Protein AF-A0A8S2TYK5-F1 (afdb_monomer_lite)

Sequence (77 aa):
TSYYSRIVMQTTTQELVDGISVCIRDALKAFFMQNNAMPERIVIYRDGVGDGQLQAVYEHELPQIEETFNKVQEGYA

Foldseek 3Di:
DDDDDDDDDDDPVNHAAPGVLVGVLVRQVVVCVVPVDGDLDDDDDDPDADPVCPVVCVVHVVVNNVVSLCVSPNPRD

Organism: NCBI:txid392030

InterPro domains:
  IPR003165 Piwi domain [PF02171] (2-76)
  IPR003165 Piwi domain [PS50822] (1-77)
  IPR012337 Ribonuclease H-like superfamily [SSF53098] (2-72)
  IPR036397 Ribonuclease H superfamily [G3DSA:3.30.420.10] (1-77)

Secondary structure (DSSP, 8-state):
--------PPPTTSTTSSHHHHHHHHHHHHHHHHHSS--S-------S--GGGHHHIIIIIHHHHHHHHHHHSTT--

Radius of gyration: 13.46 Å; chains: 1; bounding box: 28×26×34 Å

pLDDT: mean 83.98, std 11.17, range [45.91, 94.75]

Structure (mmCIF, N/CA/C/O backbone):
data_AF-A0A8S2TYK5-F1
#
_entry.id   AF-A0A8S2TYK5-F1
#
loop_
_atom_site.group_PDB
_atom_site.id
_atom_site.type_symbol
_atom_site.label_atom_id
_atom_site.label_alt_id
_atom_site.label_comp_id
_atom_site.label_asym_id
_atom_site.label_entity_id
_atom_site.label_seq_id
_atom_site.pdbx_PDB_ins_code
_atom_site.Cartn_x
_atom_site.Cartn_y
_atom_site.Cartn_z
_atom_site.occupancy
_atom_site.B_iso_or_equiv
_atom_site.auth_seq_id
_atom_site.auth_comp_id
_atom_site.auth_asym_id
_atom_site.auth_atom_id
_atom_site.pdbx_PDB_model_num
ATOM 1 N N . THR A 1 1 ? 13.538 -13.174 -7.077 1.00 79.94 1 THR A N 1
ATOM 2 C CA . THR A 1 1 ? 12.388 -12.575 -6.365 1.00 79.94 1 THR A CA 1
ATOM 3 C C . THR A 1 1 ? 12.860 -11.292 -5.718 1.00 79.94 1 THR A C 1
ATOM 5 O O . THR A 1 1 ? 13.882 -11.330 -5.047 1.00 79.94 1 THR A O 1
ATOM 8 N N . SER A 1 2 ? 12.196 -10.167 -5.985 1.00 88.81 2 SER A N 1
ATOM 9 C CA . SER A 1 2 ? 12.545 -8.845 -5.441 1.00 88.81 2 SER A CA 1
ATOM 10 C C . SER A 1 2 ? 11.325 -8.264 -4.732 1.00 88.81 2 SER A C 1
ATOM 12 O O . SER A 1 2 ? 10.204 -8.493 -5.184 1.00 88.81 2 SER A O 1
ATOM 14 N N . TYR A 1 3 ? 11.540 -7.553 -3.628 1.00 92.81 3 TYR A N 1
ATOM 15 C CA . TYR A 1 3 ? 10.482 -6.945 -2.824 1.00 92.81 3 TYR A CA 1
ATOM 16 C C . TYR A 1 3 ? 10.776 -5.459 -2.630 1.00 92.81 3 TYR A C 1
ATOM 18 O O . TYR A 1 3 ? 11.911 -5.075 -2.351 1.00 92.81 3 TYR A O 1
ATOM 26 N N . TYR A 1 4 ? 9.740 -4.635 -2.766 1.00 94.38 4 TYR A N 1
ATOM 27 C CA . TYR A 1 4 ? 9.780 -3.210 -2.455 1.00 94.38 4 TYR A CA 1
ATOM 28 C C . TYR A 1 4 ? 9.216 -2.973 -1.050 1.00 94.38 4 TYR A C 1
ATOM 30 O O . TYR A 1 4 ? 8.213 -3.584 -0.683 1.00 94.38 4 TYR A O 1
ATOM 38 N N . SER A 1 5 ? 9.835 -2.080 -0.274 1.00 94.38 5 SER A N 1
ATOM 39 C CA . SER A 1 5 ? 9.345 -1.687 1.049 1.00 94.38 5 SER A CA 1
ATOM 40 C C . SER A 1 5 ? 9.264 -0.167 1.188 1.00 94.38 5 SER A C 1
ATOM 42 O O . SER A 1 5 ? 10.110 0.582 0.694 1.00 94.38 5 SER A O 1
ATOM 44 N N . ARG A 1 6 ? 8.220 0.292 1.881 1.00 91.38 6 ARG A N 1
ATOM 45 C CA . ARG A 1 6 ? 7.973 1.698 2.202 1.00 91.38 6 ARG A CA 1
ATOM 46 C C . ARG A 1 6 ? 7.405 1.779 3.612 1.00 91.38 6 ARG A C 1
ATOM 48 O O . ARG A 1 6 ? 6.563 0.967 3.981 1.00 91.38 6 ARG A O 1
ATOM 55 N N . ILE A 1 7 ? 7.886 2.744 4.387 1.00 89.62 7 ILE A N 1
ATOM 56 C CA . ILE A 1 7 ? 7.450 2.992 5.763 1.00 89.62 7 ILE A CA 1
ATOM 57 C C . ILE A 1 7 ? 6.960 4.435 5.831 1.00 89.62 7 ILE A C 1
ATOM 59 O O . ILE A 1 7 ? 7.621 5.337 5.312 1.00 89.62 7 ILE A O 1
ATOM 63 N N . VAL A 1 8 ? 5.813 4.644 6.472 1.00 85.69 8 VAL A N 1
ATOM 64 C CA . VAL A 1 8 ? 5.237 5.966 6.727 1.00 85.69 8 VAL A CA 1
ATOM 65 C C . VAL A 1 8 ? 4.973 6.082 8.223 1.00 85.69 8 VAL A C 1
ATOM 67 O O . VAL A 1 8 ? 4.460 5.151 8.837 1.00 85.69 8 VAL A O 1
ATOM 70 N N . MET A 1 9 ? 5.348 7.214 8.818 1.00 82.94 9 MET A N 1
ATOM 71 C CA . MET A 1 9 ? 4.980 7.525 10.198 1.00 82.94 9 MET A CA 1
ATOM 72 C C . MET A 1 9 ? 3.542 8.040 10.221 1.00 82.94 9 MET A C 1
ATOM 74 O O . MET A 1 9 ? 3.232 9.013 9.536 1.00 82.94 9 MET A O 1
ATOM 78 N N . GLN A 1 10 ? 2.680 7.405 11.009 1.00 69.25 10 GLN A N 1
ATOM 79 C CA . GLN A 1 10 ? 1.336 7.909 11.283 1.00 69.25 10 GLN A CA 1
ATOM 80 C C . GLN A 1 10 ? 1.362 8.831 12.504 1.00 69.25 10 GLN A C 1
ATOM 82 O O . GLN A 1 10 ? 1.917 8.489 13.548 1.00 69.25 10 GLN A O 1
ATOM 87 N N . THR A 1 11 ? 0.753 10.006 12.373 1.00 66.19 11 THR A N 1
ATOM 88 C CA . THR A 1 11 ? 0.462 10.923 13.479 1.00 66.19 11 THR A CA 1
ATOM 89 C C . THR A 1 11 ? -0.907 10.594 14.074 1.00 66.19 11 THR A C 1
ATOM 91 O O . THR A 1 11 ? -1.872 10.364 13.350 1.00 66.19 11 THR A O 1
ATOM 94 N N . THR A 1 12 ? -1.006 10.612 15.406 1.00 58.66 12 THR A N 1
ATOM 95 C CA . THR A 1 12 ? -2.175 10.171 16.201 1.00 58.66 12 THR A CA 1
ATOM 96 C C . THR A 1 12 ? -3.468 10.958 15.932 1.00 58.66 12 THR A C 1
ATOM 98 O O . THR A 1 12 ? -4.532 10.587 16.401 1.00 58.66 12 THR A O 1
ATOM 101 N N . THR A 1 13 ? -3.408 12.061 15.187 1.00 56.94 13 THR A N 1
ATOM 102 C CA . THR A 1 13 ? -4.571 12.884 14.811 1.00 56.94 13 THR A CA 1
ATOM 103 C C . THR A 1 13 ? -4.981 12.746 13.338 1.00 56.94 13 THR A C 1
ATOM 105 O O . THR A 1 13 ? -6.022 13.274 12.957 1.00 56.94 13 THR A O 1
ATOM 108 N N . GLN A 1 14 ? -4.210 12.026 12.513 1.00 53.34 14 GLN A N 1
ATOM 109 C CA . GLN A 1 14 ? -4.532 11.674 11.116 1.00 53.34 14 GLN A CA 1
ATOM 110 C C . GLN A 1 14 ? -4.647 10.148 10.971 1.00 53.34 14 GLN A C 1
ATOM 112 O O . GLN A 1 14 ? -4.050 9.537 10.086 1.00 53.34 14 GLN A O 1
ATOM 117 N N . GLU A 1 15 ? -5.373 9.524 11.897 1.00 45.91 15 GLU A N 1
ATOM 118 C CA . GLU A 1 15 ? -5.163 8.133 12.314 1.00 45.91 15 GLU A CA 1
ATOM 119 C C . GLU A 1 15 ? -5.293 7.046 11.233 1.00 45.91 15 GLU A C 1
ATOM 12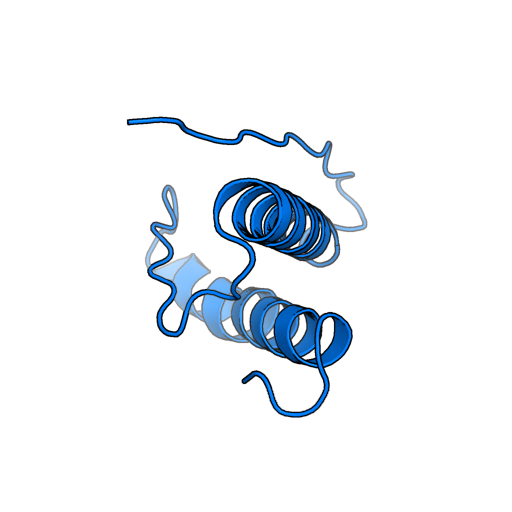1 O O . GLU A 1 15 ? -4.801 5.946 11.453 1.00 45.91 15 GLU A O 1
ATOM 126 N N . LEU A 1 16 ? -5.873 7.296 10.055 1.00 53.00 16 LEU A N 1
A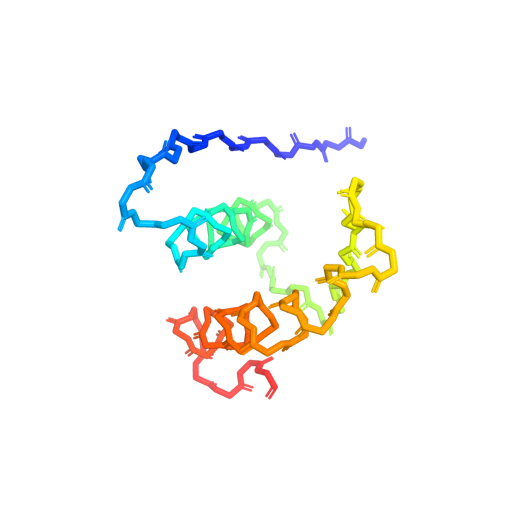TOM 127 C CA . LEU A 1 16 ? -6.201 6.198 9.133 1.00 53.00 16 LEU A CA 1
ATOM 128 C C . LEU A 1 16 ? -5.960 6.453 7.638 1.00 53.00 16 LEU A C 1
ATOM 130 O O . LEU A 1 16 ? -6.000 5.484 6.890 1.00 53.00 16 LEU A O 1
ATOM 134 N N . VAL A 1 17 ? -5.721 7.692 7.175 1.00 54.19 17 VAL A N 1
ATOM 135 C CA . VAL A 1 17 ? -6.153 8.037 5.797 1.00 54.19 17 VAL A CA 1
ATOM 136 C C . VAL A 1 17 ? -5.059 8.214 4.724 1.00 54.19 17 VAL A C 1
ATOM 138 O O . VAL A 1 17 ? -5.321 8.038 3.538 1.00 54.19 17 VAL A O 1
ATOM 141 N N . ASP A 1 18 ? -3.802 8.483 5.091 1.00 66.19 18 ASP A N 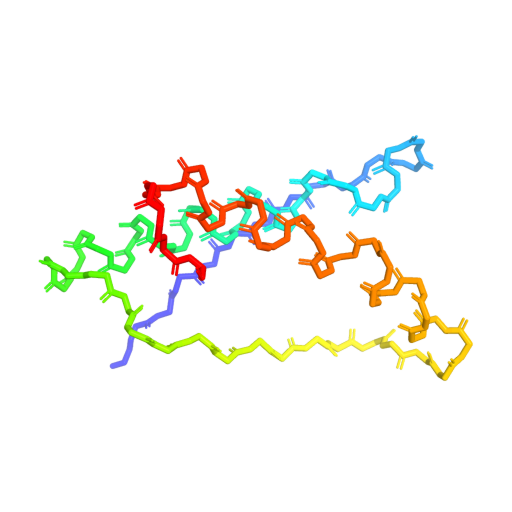1
ATOM 142 C CA . ASP A 1 18 ? -2.795 8.851 4.070 1.00 66.19 18 ASP A CA 1
ATOM 143 C C . ASP A 1 18 ? -1.631 7.862 3.909 1.00 66.19 18 ASP A C 1
ATOM 145 O O . ASP A 1 18 ? -1.018 7.776 2.841 1.00 66.19 18 ASP A O 1
ATOM 149 N N . GLY A 1 19 ? -1.305 7.087 4.946 1.00 77.88 19 GLY A N 1
ATOM 150 C CA . GLY A 1 19 ? -0.106 6.241 4.938 1.00 77.88 19 GLY A CA 1
ATOM 151 C C . GLY A 1 19 ? -0.177 5.090 3.933 1.00 77.88 19 GLY A C 1
ATOM 152 O O . GLY A 1 19 ? 0.767 4.872 3.169 1.00 77.88 19 GLY A O 1
ATOM 153 N N . ILE A 1 20 ? -1.308 4.378 3.903 1.00 82.62 20 ILE A N 1
ATOM 154 C CA . ILE A 1 20 ? -1.490 3.200 3.046 1.00 82.62 20 ILE A CA 1
ATOM 155 C C . ILE A 1 20 ? -1.483 3.580 1.561 1.00 82.62 20 ILE A C 1
ATOM 157 O O . ILE A 1 20 ? -0.782 2.958 0.761 1.00 82.62 20 ILE A O 1
ATOM 161 N N . SER A 1 21 ? -2.155 4.678 1.221 1.00 85.88 21 SER A N 1
ATOM 162 C CA . SER A 1 21 ? -2.231 5.261 -0.118 1.00 85.88 21 SER A CA 1
ATOM 163 C C . SER A 1 21 ? -0.848 5.616 -0.673 1.00 85.88 21 SER A C 1
ATOM 165 O O . SER A 1 21 ? -0.509 5.284 -1.813 1.00 85.88 21 SER A O 1
ATOM 167 N N . VAL A 1 22 ? 0.008 6.238 0.150 1.00 87.94 22 VAL A N 1
ATOM 168 C CA . VAL A 1 22 ? 1.395 6.560 -0.227 1.00 87.94 22 VAL A CA 1
ATOM 169 C C . VAL A 1 22 ? 2.208 5.291 -0.484 1.00 87.94 22 VAL A C 1
ATOM 171 O O . VAL A 1 22 ? 2.886 5.203 -1.510 1.00 87.94 22 VAL A O 1
ATOM 174 N N . CYS A 1 23 ? 2.121 4.304 0.412 1.00 90.88 23 CYS A N 1
ATOM 175 C CA . CYS A 1 23 ? 2.842 3.040 0.274 1.00 90.88 23 CYS A CA 1
ATOM 176 C C . CYS A 1 23 ? 2.440 2.278 -0.994 1.00 90.88 23 CYS A C 1
ATOM 178 O O . CYS A 1 23 ? 3.316 1.833 -1.737 1.00 90.88 23 CYS A O 1
ATOM 180 N N . ILE A 1 24 ? 1.138 2.163 -1.267 1.00 91.31 24 ILE A N 1
ATOM 181 C CA . ILE A 1 24 ? 0.614 1.460 -2.444 1.00 91.31 24 ILE A CA 1
ATOM 182 C C . ILE A 1 24 ? 1.049 2.158 -3.728 1.00 91.31 24 ILE A C 1
ATOM 184 O O . ILE A 1 24 ? 1.571 1.509 -4.634 1.00 91.31 24 ILE A O 1
ATOM 188 N N . ARG A 1 25 ? 0.898 3.484 -3.803 1.00 91.44 25 ARG A N 1
ATOM 189 C CA . ARG A 1 25 ? 1.316 4.258 -4.976 1.00 91.44 25 ARG A CA 1
ATOM 190 C C . ARG A 1 25 ? 2.800 4.066 -5.279 1.00 91.44 25 ARG A C 1
ATOM 192 O O . ARG A 1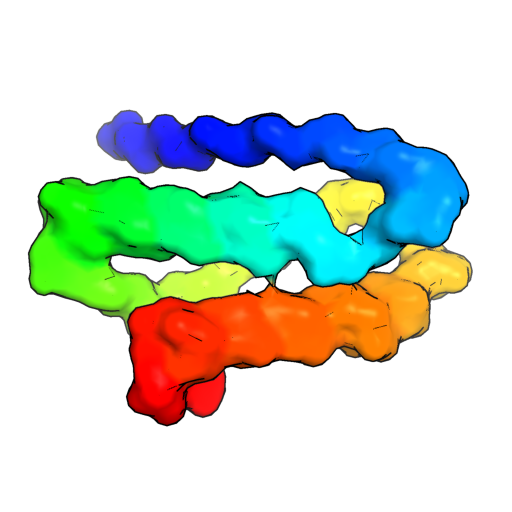 25 ? 3.170 3.862 -6.435 1.00 91.44 25 ARG A O 1
ATOM 199 N N . ASP A 1 26 ? 3.654 4.158 -4.262 1.00 93.56 26 ASP A N 1
ATOM 200 C CA . ASP A 1 26 ? 5.099 4.039 -4.452 1.00 93.56 26 ASP A CA 1
ATOM 201 C C . ASP A 1 26 ? 5.491 2.590 -4.819 1.00 93.56 26 ASP A C 1
ATOM 203 O O . ASP A 1 26 ? 6.355 2.387 -5.675 1.00 93.56 26 ASP A O 1
ATOM 207 N N . ALA A 1 27 ? 4.793 1.586 -4.271 1.00 94.50 27 ALA A N 1
ATOM 208 C CA . ALA A 1 27 ? 4.962 0.182 -4.647 1.00 94.50 27 ALA A CA 1
ATOM 209 C C . ALA A 1 27 ? 4.546 -0.097 -6.100 1.00 94.50 27 ALA A C 1
ATOM 211 O O . ALA A 1 27 ? 5.281 -0.767 -6.827 1.00 94.50 27 ALA A O 1
ATOM 212 N N . LEU A 1 28 ? 3.416 0.455 -6.556 1.00 93.88 28 LEU A N 1
ATOM 213 C CA . LEU A 1 28 ? 2.963 0.336 -7.946 1.00 93.88 28 LEU A CA 1
ATOM 214 C C . LEU A 1 28 ? 3.947 0.986 -8.922 1.00 93.88 28 LEU A C 1
ATOM 216 O O . LEU A 1 28 ? 4.271 0.399 -9.952 1.00 93.88 28 LEU A O 1
ATOM 220 N N . LYS A 1 29 ? 4.493 2.158 -8.575 1.00 93.56 29 LYS A N 1
ATOM 221 C CA . LYS A 1 29 ? 5.553 2.800 -9.368 1.00 93.56 29 LYS A CA 1
ATOM 222 C C . LYS A 1 29 ? 6.799 1.922 -9.464 1.00 93.56 29 LYS A C 1
ATOM 224 O O . LYS A 1 29 ? 7.334 1.756 -10.556 1.00 93.56 29 LYS A O 1
ATOM 229 N N . ALA A 1 30 ? 7.249 1.348 -8.348 1.00 94.75 30 ALA A N 1
ATOM 230 C CA . ALA A 1 30 ? 8.400 0.448 -8.338 1.00 94.75 30 ALA A CA 1
ATOM 231 C C . ALA A 1 30 ? 8.145 -0.814 -9.181 1.00 94.75 30 ALA A C 1
ATOM 233 O O . ALA A 1 30 ? 9.021 -1.236 -9.938 1.00 94.75 30 ALA A O 1
ATOM 234 N N . PHE A 1 31 ? 6.936 -1.376 -9.100 1.00 94.69 31 PHE A N 1
ATOM 235 C CA . PHE A 1 31 ? 6.524 -2.504 -9.931 1.00 94.69 31 PHE A CA 1
ATOM 236 C C . PHE A 1 31 ? 6.553 -2.140 -11.420 1.00 94.69 31 PHE A C 1
ATOM 238 O O . PHE A 1 31 ? 7.160 -2.865 -12.209 1.00 94.69 31 PHE A O 1
ATOM 245 N N . PHE A 1 32 ? 5.970 -1.000 -11.797 1.00 93.75 32 PHE A N 1
ATOM 246 C CA . PHE A 1 32 ? 5.956 -0.528 -13.180 1.00 93.75 32 PHE A CA 1
ATOM 247 C C . PHE A 1 32 ? 7.371 -0.293 -13.717 1.00 93.75 32 PHE A C 1
ATOM 249 O O . PHE A 1 32 ? 7.682 -0.731 -14.817 1.00 93.75 32 PHE A O 1
ATOM 256 N N . MET A 1 33 ? 8.263 0.317 -12.931 1.00 93.81 33 MET A N 1
ATOM 257 C CA . MET A 1 33 ? 9.659 0.539 -13.338 1.00 93.81 33 MET A CA 1
ATOM 258 C C . MET A 1 33 ? 10.422 -0.762 -13.623 1.00 93.81 33 MET A C 1
ATOM 260 O O . MET A 1 33 ? 11.327 -0.765 -14.452 1.00 93.81 33 MET A O 1
ATOM 264 N N . GLN A 1 34 ? 10.091 -1.857 -12.933 1.00 93.56 34 GLN A N 1
ATOM 265 C CA . GLN A 1 34 ? 10.760 -3.146 -13.132 1.00 93.56 34 GLN A CA 1
ATOM 266 C C . GLN A 1 34 ? 10.128 -3.988 -14.243 1.00 93.56 34 GLN A C 1
ATOM 268 O O . GLN A 1 34 ? 10.841 -4.733 -14.911 1.00 93.56 34 GLN A O 1
ATOM 273 N N . ASN A 1 35 ? 8.811 -3.887 -14.435 1.00 92.94 35 ASN A N 1
ATOM 274 C CA . ASN A 1 35 ? 8.059 -4.784 -15.317 1.00 92.94 35 ASN A CA 1
ATOM 275 C C . ASN A 1 35 ? 7.527 -4.095 -16.586 1.00 92.94 35 ASN A C 1
ATOM 277 O O . ASN A 1 35 ? 7.042 -4.780 -17.481 1.00 92.94 35 ASN A O 1
ATOM 281 N N . ASN A 1 36 ? 7.608 -2.761 -16.675 1.00 93.12 36 ASN A N 1
ATOM 282 C CA . ASN A 1 36 ? 7.003 -1.920 -17.720 1.00 93.12 36 ASN A CA 1
ATOM 283 C C . ASN A 1 36 ? 5.496 -2.163 -17.924 1.00 93.12 36 ASN A C 1
ATOM 285 O O . ASN A 1 36 ? 4.962 -1.954 -19.011 1.00 93.12 36 ASN A O 1
ATOM 289 N N . ALA A 1 37 ? 4.812 -2.615 -16.873 1.00 92.56 37 ALA A N 1
ATOM 290 C CA . ALA A 1 37 ? 3.390 -2.921 -16.873 1.00 92.56 37 ALA A CA 1
ATOM 291 C C . ALA A 1 37 ? 2.803 -2.717 -15.472 1.00 92.56 37 ALA A C 1
ATOM 293 O O . ALA A 1 37 ? 3.514 -2.827 -14.469 1.00 92.56 37 ALA A O 1
ATOM 294 N N . MET A 1 38 ? 1.505 -2.422 -15.415 1.00 92.88 38 MET A N 1
ATOM 295 C CA . MET A 1 38 ? 0.742 -2.371 -14.168 1.00 92.88 38 MET A CA 1
ATOM 296 C C . MET A 1 38 ? 0.217 -3.770 -13.819 1.00 92.88 38 MET A C 1
ATOM 298 O O . MET A 1 38 ? -0.074 -4.550 -14.727 1.00 92.88 38 MET A O 1
ATOM 302 N N . PRO A 1 39 ? 0.106 -4.124 -12.529 1.00 93.44 39 PRO A N 1
ATOM 303 C CA . PRO A 1 39 ? -0.431 -5.421 -12.142 1.00 93.44 39 PRO A CA 1
ATOM 304 C C . PRO A 1 39 ? -1.947 -5.496 -12.384 1.00 93.44 39 PRO A C 1
ATOM 306 O O . PRO A 1 39 ? -2.695 -4.643 -11.935 1.00 93.44 39 PRO A O 1
ATOM 309 N N . GLU A 1 40 ? -2.425 -6.565 -13.020 1.00 92.12 40 GLU A N 1
ATOM 310 C CA . GLU A 1 40 ? -3.870 -6.793 -13.229 1.00 92.12 40 GLU A CA 1
ATOM 311 C C . GLU A 1 40 ? -4.602 -7.243 -11.955 1.00 92.12 40 GLU A C 1
ATOM 313 O O . GLU A 1 40 ? -5.826 -7.189 -11.865 1.00 92.12 40 GLU A O 1
ATOM 318 N N . ARG A 1 41 ? -3.856 -7.749 -10.966 1.00 91.75 41 ARG A N 1
ATOM 319 C CA . ARG A 1 41 ? -4.402 -8.239 -9.701 1.00 91.75 41 ARG A CA 1
ATOM 320 C C . ARG A 1 41 ? -3.478 -7.886 -8.551 1.00 91.75 41 ARG A C 1
ATOM 322 O O . ARG A 1 41 ? -2.278 -8.151 -8.604 1.00 91.75 41 ARG A O 1
ATOM 329 N N . ILE A 1 42 ? -4.068 -7.365 -7.482 1.00 91.69 42 ILE A N 1
ATOM 330 C CA . ILE A 1 42 ? -3.376 -7.013 -6.244 1.00 91.69 42 ILE A CA 1
ATOM 331 C C . ILE A 1 42 ? -3.988 -7.838 -5.112 1.00 91.69 42 ILE A C 1
ATOM 333 O O . ILE A 1 42 ? -5.205 -7.911 -4.975 1.00 91.69 42 ILE A O 1
ATOM 337 N N . VAL A 1 43 ? -3.139 -8.479 -4.309 1.00 92.56 43 VAL A N 1
ATOM 338 C CA . VAL A 1 43 ? -3.546 -9.204 -3.098 1.00 92.56 43 VAL A CA 1
ATOM 339 C C . VAL A 1 43 ? -2.917 -8.499 -1.906 1.00 92.56 43 VAL A C 1
ATOM 341 O O . VAL A 1 43 ? -1.693 -8.384 -1.836 1.00 92.56 43 VAL A O 1
ATOM 344 N N . ILE A 1 44 ? -3.750 -8.016 -0.985 1.00 89.94 44 ILE A N 1
ATOM 345 C CA . ILE A 1 44 ? -3.314 -7.275 0.201 1.00 89.94 44 ILE A CA 1
ATOM 346 C C . ILE A 1 44 ? -3.445 -8.183 1.420 1.00 89.94 44 ILE A C 1
ATOM 348 O O . ILE A 1 44 ? -4.535 -8.647 1.746 1.00 89.94 44 ILE A O 1
ATOM 352 N N . TYR A 1 45 ? -2.328 -8.413 2.105 1.00 89.69 45 TYR A N 1
ATOM 353 C CA . TYR A 1 45 ? -2.305 -9.087 3.399 1.00 89.69 45 TYR A CA 1
ATOM 354 C C . TYR A 1 45 ? -2.268 -8.022 4.495 1.00 89.69 45 TYR A C 1
ATOM 356 O O . TYR A 1 45 ? -1.251 -7.350 4.670 1.00 89.69 45 TYR A O 1
ATOM 364 N N . ARG A 1 46 ? -3.385 -7.844 5.207 1.00 87.12 46 ARG A N 1
ATOM 365 C CA . ARG A 1 46 ? -3.517 -6.870 6.294 1.00 87.12 46 ARG A CA 1
ATOM 366 C C . ARG A 1 46 ? -3.441 -7.583 7.642 1.00 87.12 46 ARG A C 1
ATOM 368 O O . ARG A 1 46 ? -4.387 -8.245 8.048 1.00 87.12 46 ARG A O 1
ATOM 375 N N . ASP A 1 47 ? -2.301 -7.455 8.313 1.00 85.50 47 ASP A N 1
ATOM 376 C CA . ASP A 1 47 ? -2.070 -8.044 9.637 1.00 85.50 47 ASP A CA 1
ATOM 377 C C . ASP A 1 47 ? -2.664 -7.179 10.764 1.00 85.50 47 ASP A C 1
ATOM 379 O O . ASP A 1 47 ? -2.848 -5.973 10.587 1.00 85.50 47 ASP A O 1
ATOM 383 N N . GLY A 1 48 ? -2.937 -7.778 11.925 1.00 81.81 48 GLY A N 1
ATOM 384 C CA . GLY A 1 48 ? -3.280 -7.061 13.157 1.00 81.81 48 GLY A CA 1
ATOM 385 C C . GLY A 1 48 ? -4.692 -6.472 13.231 1.00 81.81 48 GLY A C 1
ATOM 386 O O . GLY A 1 48 ? -4.910 -5.555 14.018 1.00 81.81 48 GLY A O 1
ATOM 387 N N . VAL A 1 49 ? -5.644 -6.965 12.432 1.00 81.38 49 VAL A N 1
ATOM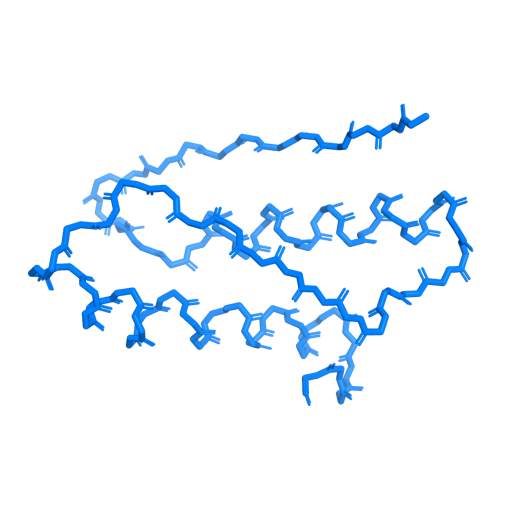 388 C CA . VAL A 1 49 ? -7.051 -6.531 12.482 1.00 81.38 49 VAL A CA 1
ATOM 389 C C . VAL A 1 49 ? -7.845 -7.495 13.357 1.00 81.38 49 VAL A C 1
ATOM 391 O O . VAL A 1 49 ? -8.032 -8.654 12.993 1.00 81.38 49 VAL A O 1
ATOM 394 N N . GLY A 1 50 ? -8.303 -7.026 14.518 1.00 84.69 50 GLY A N 1
ATOM 395 C CA . GLY A 1 50 ? -9.269 -7.771 15.331 1.00 84.69 50 GLY A CA 1
ATOM 396 C C . GLY A 1 50 ? -10.698 -7.637 14.790 1.00 84.69 50 GLY A C 1
ATOM 397 O O . GLY A 1 50 ? -11.002 -6.681 14.076 1.00 84.69 50 GLY A O 1
ATOM 398 N N . ASP A 1 51 ? -11.604 -8.534 15.191 1.00 82.56 51 ASP A N 1
ATOM 399 C CA . ASP A 1 51 ? -13.007 -8.533 14.732 1.00 82.56 51 ASP A CA 1
ATOM 400 C C . ASP A 1 51 ? -13.703 -7.172 14.926 1.00 82.56 51 ASP A C 1
ATOM 402 O O . ASP A 1 51 ? -14.433 -6.707 14.055 1.00 82.56 51 ASP A O 1
ATOM 406 N N . GLY A 1 52 ? -13.420 -6.477 16.035 1.00 83.12 52 GLY A N 1
ATOM 407 C CA . GLY A 1 52 ? -13.978 -5.149 16.326 1.00 83.12 52 GLY A CA 1
ATOM 408 C C . GLY A 1 52 ? -13.436 -4.006 15.455 1.00 83.12 52 GLY A C 1
ATOM 409 O O . GLY A 1 52 ? -13.983 -2.909 15.492 1.00 83.12 52 GLY A O 1
ATOM 410 N N . GLN A 1 53 ? -12.372 -4.240 14.683 1.00 80.69 53 GLN A N 1
ATOM 411 C CA . GLN A 1 53 ? -11.744 -3.255 13.794 1.00 80.69 53 GLN A CA 1
ATOM 412 C C . GLN A 1 53 ? -12.017 -3.542 12.315 1.00 80.69 53 GLN A C 1
ATOM 414 O O . GLN A 1 53 ? -11.725 -2.699 11.468 1.00 80.69 53 GLN A O 1
ATOM 419 N N . LEU A 1 54 ? -12.600 -4.702 11.993 1.00 85.06 54 LEU A N 1
ATOM 420 C CA . LEU A 1 54 ? -12.847 -5.120 10.616 1.00 85.06 54 LEU A CA 1
ATOM 421 C C . LEU A 1 54 ? -13.740 -4.122 9.868 1.00 85.06 54 LEU A C 1
ATOM 423 O O . LEU A 1 54 ? -13.445 -3.765 8.729 1.00 85.06 54 LEU A O 1
ATOM 427 N N . GLN A 1 55 ? -14.781 -3.616 10.537 1.00 85.38 55 GLN A N 1
ATOM 428 C CA . GLN A 1 55 ? -15.672 -2.610 9.960 1.00 85.38 55 GLN A CA 1
ATOM 429 C C . GLN A 1 55 ? -14.924 -1.311 9.641 1.00 85.38 55 GLN A C 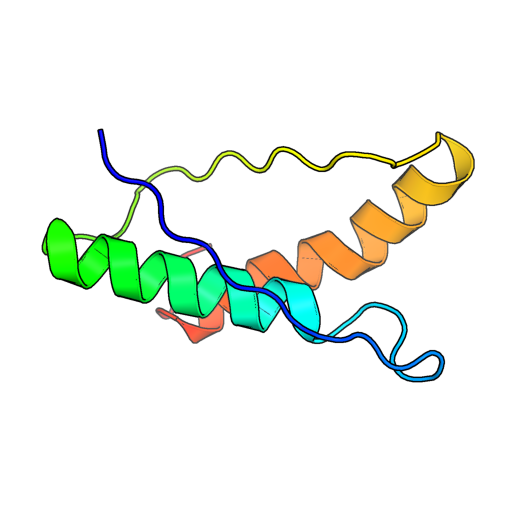1
ATOM 431 O O . GLN A 1 55 ? -15.088 -0.765 8.558 1.00 85.38 55 GLN A O 1
ATOM 436 N N . ALA A 1 56 ? -14.047 -0.854 10.539 1.00 81.94 56 ALA A N 1
ATOM 437 C CA . ALA A 1 56 ? -13.260 0.358 10.325 1.00 81.94 56 ALA A CA 1
ATOM 438 C C . ALA A 1 56 ? -12.279 0.204 9.152 1.00 81.94 56 ALA A C 1
ATOM 440 O O . ALA A 1 56 ? -12.115 1.127 8.360 1.00 81.94 56 ALA A O 1
ATOM 441 N N . VAL A 1 57 ? -11.660 -0.970 8.994 1.00 83.56 57 VAL A N 1
ATOM 442 C CA . VAL A 1 57 ? -10.802 -1.265 7.834 1.00 83.56 57 VAL A CA 1
ATOM 443 C C . VAL A 1 57 ? -11.616 -1.238 6.541 1.00 83.56 57 VAL A C 1
ATOM 445 O O . VAL A 1 57 ? -11.197 -0.621 5.563 1.00 83.56 57 VAL A O 1
ATOM 448 N N . TYR A 1 58 ? -12.796 -1.855 6.539 1.00 85.12 58 TYR A N 1
ATOM 449 C CA . TYR A 1 58 ? -13.663 -1.884 5.364 1.00 85.12 58 TYR A CA 1
ATOM 450 C C . TYR A 1 58 ? -14.193 -0.494 4.985 1.00 85.12 58 TYR A C 1
ATOM 452 O O . TYR A 1 58 ? -14.198 -0.138 3.813 1.00 85.12 58 TYR A O 1
ATOM 460 N N . GLU A 1 59 ? -14.618 0.308 5.960 1.00 85.94 59 GLU A N 1
ATOM 461 C CA . GLU A 1 59 ? -15.207 1.630 5.715 1.00 85.94 59 GLU A CA 1
ATOM 462 C C . GLU A 1 59 ? -14.166 2.721 5.457 1.00 85.94 59 GLU A C 1
ATOM 464 O O . GLU A 1 59 ? -14.471 3.706 4.784 1.00 85.94 59 GLU A O 1
ATOM 469 N N . HIS A 1 60 ? -12.946 2.569 5.978 1.00 81.88 60 HIS A N 1
ATOM 470 C CA . HIS A 1 60 ? -11.914 3.595 5.861 1.00 81.88 60 HIS A CA 1
ATOM 471 C C . HIS A 1 60 ? -10.748 3.179 4.972 1.00 81.88 60 HIS A C 1
ATOM 473 O O . HIS A 1 60 ? -10.422 3.940 4.067 1.00 81.88 60 HIS A O 1
ATOM 479 N N . GLU A 1 61 ? -10.106 2.026 5.187 1.00 83.38 61 GLU A N 1
ATOM 480 C CA . GLU A 1 61 ? -8.910 1.650 4.413 1.00 83.38 61 GLU A CA 1
ATOM 481 C C . GLU A 1 61 ? -9.268 1.270 2.967 1.00 83.38 61 GLU A C 1
ATOM 483 O O . GLU A 1 61 ? -8.587 1.702 2.036 1.00 83.38 61 GLU A O 1
ATOM 488 N N . LEU A 1 62 ? -10.349 0.511 2.751 1.00 86.88 62 LEU A N 1
ATOM 489 C CA . LEU A 1 62 ? -10.702 0.022 1.413 1.00 86.88 62 LEU A CA 1
ATOM 490 C C . LEU A 1 62 ? -11.012 1.157 0.413 1.00 86.88 62 LEU A C 1
ATOM 492 O O . LEU A 1 62 ? -10.396 1.163 -0.656 1.00 86.88 62 LEU A O 1
ATOM 496 N N . PRO A 1 63 ? -11.845 2.170 0.739 1.00 88.31 63 PRO A N 1
ATOM 497 C CA . PRO A 1 63 ? -12.112 3.265 -0.193 1.00 88.31 63 PRO A CA 1
ATOM 498 C C . PRO A 1 63 ? -10.863 4.085 -0.527 1.00 88.31 63 PRO A C 1
ATOM 500 O O . PRO A 1 63 ? -10.712 4.547 -1.653 1.00 88.31 63 PRO A O 1
ATOM 503 N N . GLN A 1 64 ? -9.934 4.249 0.419 1.00 86.31 64 GLN A N 1
ATOM 504 C CA . GLN A 1 64 ? -8.670 4.950 0.165 1.00 86.31 64 GLN A CA 1
ATOM 505 C C . GLN A 1 64 ? -7.769 4.185 -0.802 1.00 86.31 64 GLN A C 1
ATOM 507 O O . GLN A 1 64 ? -7.087 4.785 -1.639 1.00 86.31 64 GLN A O 1
ATOM 512 N N . ILE A 1 65 ? -7.748 2.857 -0.678 1.00 88.81 65 ILE A N 1
ATOM 513 C CA . ILE A 1 65 ? -7.003 1.982 -1.579 1.00 88.81 65 ILE A CA 1
ATOM 514 C C . ILE A 1 65 ? -7.573 2.108 -3.000 1.00 88.81 65 ILE A C 1
ATOM 516 O O . ILE A 1 65 ? -6.815 2.368 -3.937 1.00 88.81 65 ILE A O 1
ATOM 520 N N . GLU A 1 66 ? -8.895 2.011 -3.154 1.00 88.62 66 GLU A N 1
ATOM 521 C CA . GLU A 1 66 ? -9.575 2.182 -4.447 1.00 88.62 66 GLU A CA 1
ATOM 522 C C . GLU A 1 66 ? -9.351 3.579 -5.041 1.00 88.62 66 GLU A C 1
ATOM 524 O O . GLU A 1 66 ? -9.026 3.728 -6.222 1.00 88.62 66 GLU A O 1
ATOM 529 N N . GLU A 1 67 ? -9.447 4.626 -4.220 1.00 87.94 67 GLU A N 1
ATOM 530 C CA . GLU A 1 67 ? -9.171 5.993 -4.656 1.00 87.94 67 GLU A CA 1
ATOM 531 C C . GLU A 1 67 ? -7.706 6.151 -5.098 1.00 87.94 67 GLU A C 1
ATOM 533 O O . GLU A 1 67 ? -7.415 6.823 -6.089 1.00 87.94 67 GLU A O 1
ATOM 538 N N . THR A 1 68 ? -6.768 5.496 -4.407 1.00 88.88 68 THR A N 1
ATOM 539 C CA . THR A 1 68 ? -5.350 5.483 -4.789 1.00 88.88 68 THR A CA 1
ATOM 540 C C . THR A 1 68 ? -5.150 4.842 -6.154 1.00 88.88 68 THR A C 1
ATOM 542 O O . THR A 1 68 ? -4.390 5.375 -6.963 1.00 88.88 68 THR A O 1
ATOM 545 N N . PHE A 1 69 ? -5.837 3.736 -6.436 1.00 90.12 69 PHE A N 1
ATOM 546 C CA . PHE A 1 69 ? -5.784 3.082 -7.741 1.00 90.12 69 PHE A CA 1
ATOM 547 C C . PHE A 1 69 ? -6.270 4.009 -8.854 1.00 90.12 69 PHE A C 1
ATOM 549 O O . PHE A 1 69 ? -5.529 4.238 -9.812 1.00 90.12 69 PHE A O 1
ATOM 556 N N . ASN A 1 70 ? -7.426 4.643 -8.665 1.00 87.75 70 ASN A N 1
ATOM 557 C CA . ASN A 1 70 ? -7.970 5.608 -9.622 1.00 87.75 70 ASN A CA 1
ATOM 558 C C . ASN A 1 70 ? -7.077 6.848 -9.812 1.00 87.75 70 ASN A C 1
ATOM 560 O O . ASN A 1 70 ? -6.991 7.389 -10.912 1.00 87.75 70 ASN A O 1
ATOM 564 N N . LYS A 1 71 ? -6.368 7.292 -8.763 1.00 86.00 71 LYS A N 1
ATOM 565 C CA . LYS A 1 71 ? -5.388 8.395 -8.840 1.00 86.00 71 LYS A CA 1
ATOM 566 C C . LYS A 1 71 ? -4.104 8.013 -9.579 1.00 86.00 71 LYS A C 1
ATOM 568 O O . LYS A 1 71 ? -3.428 8.896 -10.106 1.00 86.00 71 LYS A O 1
ATOM 573 N N . VAL A 1 72 ? -3.716 6.737 -9.564 1.00 85.81 72 VAL A N 1
ATOM 574 C CA . VAL A 1 72 ? -2.524 6.249 -10.278 1.00 85.81 72 VAL A CA 1
ATOM 575 C C . VAL A 1 72 ? -2.802 6.145 -11.773 1.00 85.81 72 VAL A C 1
ATOM 577 O O . VAL A 1 72 ? -1.960 6.554 -12.573 1.00 85.81 72 VAL A O 1
ATOM 580 N N . GLN A 1 73 ? -3.974 5.632 -12.138 1.00 81.12 73 GLN A N 1
ATOM 581 C CA . GLN A 1 73 ? -4.442 5.560 -13.512 1.00 81.12 73 GLN A CA 1
ATOM 582 C C . GLN A 1 73 ? -5.974 5.605 -13.517 1.00 81.12 73 GLN A C 1
ATOM 584 O O . GLN A 1 73 ? -6.629 4.868 -12.782 1.00 81.12 73 GLN A O 1
ATOM 589 N N . GLU A 1 74 ? -6.543 6.466 -14.358 1.00 75.50 74 GLU A N 1
ATOM 590 C CA . GLU A 1 74 ? -7.994 6.600 -14.485 1.00 75.50 74 GLU A CA 1
ATOM 591 C C . GLU A 1 74 ? -8.607 5.274 -14.976 1.00 75.50 74 GLU A C 1
ATOM 593 O O . GLU A 1 74 ? -8.157 4.712 -15.977 1.00 75.50 74 GLU A O 1
ATOM 598 N N . GLY A 1 75 ? -9.602 4.751 -14.247 1.00 73.44 75 GLY A N 1
ATOM 599 C CA . GLY A 1 75 ? -10.262 3.475 -14.559 1.00 73.44 75 GLY A CA 1
ATOM 600 C C . GLY A 1 75 ? -9.460 2.218 -14.200 1.00 73.44 75 GLY A C 1
ATOM 601 O O . GLY A 1 75 ? -9.638 1.185 -14.839 1.00 73.44 75 GLY A O 1
ATOM 602 N N . TYR A 1 76 ? -8.540 2.308 -13.235 1.00 77.62 76 TYR A N 1
ATOM 603 C CA . TYR A 1 76 ? -7.718 1.173 -12.798 1.00 77.62 76 TYR A CA 1
ATOM 604 C C . TYR A 1 76 ? -8.388 0.274 -11.741 1.00 77.62 76 TYR A C 1
ATOM 606 O O . TYR A 1 76 ? -7.970 -0.874 -11.595 1.00 77.62 76 TYR A O 1
ATOM 614 N N . ALA A 1 77 ? -9.394 0.781 -11.015 1.00 63.75 77 ALA A N 1
ATOM 615 C CA . ALA A 1 77 ? -10.187 0.019 -10.042 1.00 63.75 77 ALA A CA 1
ATOM 616 C C . ALA A 1 77 ? -11.443 -0.602 -10.673 1.00 63.75 77 ALA A C 1
ATOM 618 O O . ALA A 1 77 ? -12.077 0.078 -11.514 1.00 63.75 77 ALA A O 1
#